Protein AF-A0A7S1FVK8-F1 (afdb_monomer_lite)

Secondary structure (DSSP, 8-state):
-PPPP-PPPPPPPPP-----S----TT-TTSS-S-HHHHHHHHHTSS-SS---TT---PPTT------SPPPPPTT--PPP-------B-HHHHHHS--TTGGG-SSB-----PPPHHHHHHHHHHHHHHHHHHH--

Sequence (137 aa):
RRAPNRPRPPSSAPSSRSSLMHSFASADLRRSAADSATRAAEYDAADTTDVACPDAPLRPKGLRGILAGPIRAPSFVRTTCRFDYQPDICKDYKETGYCGFGDTCIYLHDRSDTASGWQLQREWEERRKKEQRKKER

Structure (mmCIF, N/CA/C/O backbone):
data_AF-A0A7S1FVK8-F1
#
_entry.id   AF-A0A7S1FVK8-F1
#
loop_
_atom_site.group_PDB
_atom_site.id
_atom_site.type_symbol
_atom_site.label_atom_id
_atom_site.label_alt_id
_atom_site.label_comp_id
_atom_site.label_asym_id
_atom_site.label_entity_id
_atom_site.label_seq_id
_atom_site.pdbx_PDB_ins_code
_atom_site.Cartn_x
_atom_site.Cartn_y
_atom_site.Cartn_z
_atom_site.occupancy
_atom_site.B_iso_or_equiv
_atom_site.auth_seq_id
_atom_site.auth_comp_id
_atom_site.auth_asym_id
_atom_site.auth_atom_id
_atom_site.pdbx_PDB_model_num
ATOM 1 N N . ARG A 1 1 ? 84.428 2.819 -26.658 1.00 47.53 1 ARG A N 1
ATOM 2 C CA . ARG A 1 1 ? 84.360 3.282 -25.248 1.00 47.53 1 ARG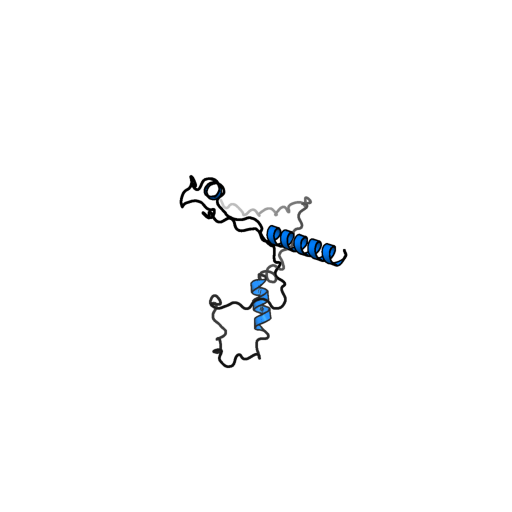 A CA 1
ATOM 3 C C . ARG A 1 1 ? 83.239 2.507 -24.561 1.00 47.53 1 ARG A C 1
ATOM 5 O O . ARG A 1 1 ? 82.084 2.732 -24.885 1.00 47.53 1 ARG A O 1
ATOM 12 N N . ARG A 1 2 ? 83.584 1.518 -23.731 1.00 42.09 2 ARG A N 1
ATOM 13 C CA . ARG A 1 2 ? 82.647 0.643 -23.005 1.00 42.09 2 ARG A CA 1
ATOM 14 C C . ARG A 1 2 ? 82.344 1.320 -21.664 1.00 42.09 2 ARG A C 1
ATOM 16 O O . ARG A 1 2 ? 83.285 1.587 -20.925 1.00 42.09 2 ARG A O 1
ATOM 23 N N . ALA A 1 3 ? 81.089 1.658 -21.383 1.00 53.16 3 ALA A N 1
ATOM 24 C CA . ALA A 1 3 ? 80.696 2.187 -20.075 1.00 53.16 3 ALA A CA 1
ATOM 25 C C . ALA A 1 3 ? 80.342 1.020 -19.125 1.00 53.16 3 ALA A C 1
ATOM 27 O O . ALA A 1 3 ? 79.681 0.079 -19.570 1.00 53.16 3 ALA A O 1
ATOM 28 N N . PRO A 1 4 ? 80.789 1.036 -17.854 1.00 53.03 4 PRO A N 1
ATOM 29 C CA . PRO A 1 4 ? 80.514 -0.028 -16.890 1.00 53.03 4 PRO A CA 1
ATOM 30 C C . PRO A 1 4 ? 79.160 0.133 -16.175 1.00 53.03 4 PRO A C 1
ATOM 32 O O . PRO A 1 4 ? 78.723 1.243 -15.873 1.00 53.03 4 PRO A O 1
ATOM 35 N N . ASN A 1 5 ? 78.542 -1.014 -15.872 1.00 54.62 5 ASN A N 1
ATOM 36 C CA . ASN A 1 5 ? 77.350 -1.186 -15.032 1.00 54.62 5 ASN A CA 1
ATOM 37 C C . ASN A 1 5 ? 77.451 -0.416 -13.702 1.00 54.62 5 ASN A C 1
ATOM 39 O O . ASN A 1 5 ? 78.449 -0.544 -12.992 1.00 54.62 5 ASN A O 1
ATOM 43 N N . ARG A 1 6 ? 76.384 0.301 -13.321 1.00 51.50 6 ARG A N 1
ATOM 44 C CA . ARG A 1 6 ? 76.179 0.811 -11.954 1.00 51.50 6 ARG A CA 1
ATOM 45 C C . ARG A 1 6 ? 74.943 0.160 -11.311 1.00 51.50 6 ARG A C 1
ATOM 47 O O . ARG A 1 6 ? 73.927 0.022 -11.990 1.00 51.50 6 ARG A O 1
ATOM 54 N N . PRO A 1 7 ? 75.020 -0.240 -10.028 1.00 51.09 7 PRO A N 1
ATOM 55 C CA . PRO A 1 7 ? 73.948 -0.945 -9.327 1.00 51.09 7 PRO A CA 1
ATOM 56 C C . PRO A 1 7 ? 72.799 -0.016 -8.894 1.00 51.09 7 PRO A C 1
ATOM 58 O O . PRO A 1 7 ? 72.998 1.173 -8.646 1.00 51.09 7 PRO A O 1
ATOM 61 N N . ARG A 1 8 ? 71.591 -0.591 -8.794 1.00 52.16 8 ARG A N 1
ATOM 62 C CA . ARG A 1 8 ? 70.354 0.057 -8.313 1.00 52.16 8 ARG A CA 1
ATOM 63 C C . ARG A 1 8 ? 70.424 0.378 -6.805 1.00 52.16 8 ARG A C 1
ATOM 65 O O . ARG A 1 8 ? 70.906 -0.468 -6.054 1.00 52.16 8 ARG A O 1
ATOM 72 N N . PRO A 1 9 ? 69.897 1.530 -6.343 1.00 50.53 9 PRO A N 1
ATOM 73 C CA . PRO A 1 9 ? 69.781 1.844 -4.916 1.00 50.53 9 PRO A CA 1
ATOM 74 C C . PRO A 1 9 ? 68.585 1.134 -4.236 1.00 50.53 9 PRO A C 1
ATOM 76 O O . PRO A 1 9 ? 67.631 0.756 -4.925 1.00 50.53 9 PRO A O 1
ATOM 79 N N . PRO A 1 10 ? 68.626 0.949 -2.898 1.00 46.66 10 PRO A N 1
ATOM 80 C CA . PRO A 1 10 ? 67.651 0.163 -2.140 1.00 46.66 10 PRO A CA 1
ATOM 81 C C . PRO A 1 10 ? 66.309 0.880 -1.920 1.00 46.66 10 PRO A C 1
ATOM 83 O O . PRO A 1 10 ? 66.239 2.099 -1.783 1.00 46.66 10 PRO A O 1
ATOM 86 N N . SER A 1 11 ? 65.243 0.078 -1.858 1.00 45.44 11 SER A N 1
ATOM 87 C CA . SER A 1 11 ? 63.858 0.476 -1.600 1.00 45.44 11 SER A CA 1
ATOM 88 C C . SER A 1 11 ? 63.676 1.079 -0.204 1.00 45.44 11 SER A C 1
ATOM 90 O O . SER A 1 11 ? 63.918 0.412 0.802 1.00 45.44 11 SER A O 1
ATOM 92 N N . SER A 1 12 ? 63.190 2.314 -0.142 1.00 48.84 12 SER A N 1
ATOM 93 C CA . SER A 1 12 ? 62.690 2.953 1.073 1.00 48.84 12 SER A CA 1
ATOM 94 C C . SER A 1 12 ? 61.373 2.305 1.525 1.00 48.84 12 SER A C 1
ATOM 96 O O . SER A 1 12 ? 60.400 2.253 0.775 1.00 48.84 12 SER A O 1
ATOM 98 N N . ALA A 1 13 ? 61.335 1.812 2.765 1.00 54.50 13 ALA A N 1
ATOM 99 C CA . ALA A 1 13 ? 60.103 1.405 3.438 1.00 54.50 13 ALA A CA 1
ATOM 100 C C . ALA A 1 13 ? 59.284 2.650 3.842 1.00 54.50 13 ALA A C 1
ATOM 102 O O . ALA A 1 13 ? 59.877 3.603 4.358 1.00 54.50 13 ALA A O 1
ATOM 103 N N . PRO A 1 14 ? 57.952 2.688 3.650 1.00 50.31 14 PRO A N 1
ATOM 104 C CA . PRO A 1 14 ? 57.144 3.791 4.152 1.00 50.31 14 PRO A CA 1
ATOM 105 C C . PRO A 1 14 ? 56.855 3.649 5.655 1.00 50.31 14 PRO A C 1
ATOM 107 O O . PRO A 1 14 ? 56.550 2.571 6.164 1.00 50.31 14 PRO A O 1
ATOM 110 N N . SER A 1 15 ? 56.959 4.786 6.343 1.00 45.72 15 SER A N 1
ATOM 111 C CA . SER A 1 15 ? 56.761 4.984 7.776 1.00 45.72 15 SER A CA 1
ATOM 112 C C . SER A 1 15 ? 55.314 4.752 8.223 1.00 45.72 15 SER A C 1
ATOM 114 O O . SER A 1 15 ? 54.358 5.125 7.541 1.00 45.72 15 SER A O 1
ATOM 116 N N . SER A 1 16 ? 55.141 4.166 9.413 1.00 54.69 16 SER A N 1
ATOM 117 C CA . SER A 1 16 ? 53.830 4.002 10.039 1.00 54.69 16 SER A CA 1
ATOM 118 C C . SER A 1 16 ? 53.268 5.359 10.470 1.00 54.69 16 SER A C 1
ATOM 120 O O . SER A 1 16 ? 53.735 5.958 11.441 1.00 54.69 16 SER A O 1
ATOM 122 N N . ARG A 1 17 ? 52.225 5.829 9.785 1.00 52.62 17 ARG A N 1
ATOM 123 C CA . ARG A 1 17 ? 51.271 6.791 10.348 1.00 52.62 17 ARG A CA 1
ATOM 124 C C . ARG A 1 17 ? 49.997 6.032 10.682 1.00 52.62 17 ARG A C 1
ATOM 126 O O . ARG A 1 17 ? 49.379 5.441 9.802 1.00 52.62 17 ARG A O 1
ATOM 133 N N . SER A 1 18 ? 49.651 6.041 11.964 1.00 57.97 18 SER A N 1
ATOM 134 C CA . SER A 1 18 ? 48.423 5.493 12.527 1.00 57.97 18 SER A CA 1
ATOM 135 C C . SER A 1 18 ? 47.212 5.943 11.713 1.00 57.97 18 SER A C 1
ATOM 137 O O . SER A 1 18 ? 46.867 7.123 11.700 1.00 57.97 18 SER A O 1
ATOM 139 N N . SER A 1 19 ? 46.582 4.996 11.024 1.00 49.06 19 SER A N 1
ATOM 140 C CA . SER A 1 19 ? 45.297 5.186 10.369 1.00 49.06 19 SER A CA 1
ATOM 141 C C . SER A 1 19 ? 44.275 4.377 11.155 1.00 49.06 19 SER A C 1
ATOM 143 O O . SER A 1 19 ? 44.398 3.158 11.256 1.00 49.06 19 SER A O 1
ATOM 145 N N . LEU A 1 20 ? 43.318 5.069 11.775 1.00 61.28 20 LEU A N 1
ATOM 146 C CA . LEU A 1 20 ? 42.148 4.494 12.438 1.00 61.28 20 LEU A CA 1
ATOM 147 C C . LEU A 1 20 ? 41.248 3.823 11.385 1.00 61.28 20 LEU A C 1
ATOM 149 O O . LEU A 1 20 ? 40.226 4.356 10.970 1.00 61.28 20 LEU A O 1
ATOM 153 N N . MET A 1 21 ? 41.662 2.650 10.926 1.00 55.25 21 MET A N 1
ATOM 154 C CA . MET A 1 21 ? 40.881 1.744 10.096 1.00 55.25 21 MET A CA 1
ATOM 155 C C . MET A 1 21 ? 41.262 0.347 10.580 1.00 55.25 21 MET A C 1
ATOM 157 O O . MET A 1 21 ? 42.443 0.004 10.566 1.00 55.25 21 MET A O 1
ATOM 161 N N . HIS A 1 22 ? 40.300 -0.459 11.027 1.00 44.62 22 HIS A N 1
ATOM 162 C CA . HIS A 1 22 ? 40.556 -1.878 11.258 1.00 44.62 22 HIS A CA 1
ATOM 163 C C . HIS A 1 22 ? 40.891 -2.512 9.904 1.00 44.62 22 HIS A C 1
ATOM 165 O O . HIS A 1 22 ? 40.002 -2.823 9.112 1.00 44.62 22 HIS A O 1
ATOM 171 N N . SER A 1 23 ? 42.179 -2.668 9.613 1.00 46.78 23 SER A N 1
ATOM 172 C CA . SER A 1 23 ? 42.666 -3.476 8.506 1.00 46.78 23 SER A CA 1
ATOM 173 C C . SER A 1 23 ? 42.367 -4.933 8.837 1.00 46.78 23 SER A C 1
ATOM 175 O O . SER A 1 23 ? 43.170 -5.635 9.449 1.00 46.78 23 SER A O 1
ATOM 177 N N . PHE A 1 24 ? 41.173 -5.389 8.460 1.00 43.12 24 PHE A N 1
ATOM 178 C CA . PHE A 1 24 ? 40.871 -6.809 8.462 1.00 43.12 24 PHE A CA 1
ATOM 179 C C . PHE A 1 24 ? 41.838 -7.473 7.471 1.00 43.12 24 PHE A C 1
ATOM 181 O O . PHE A 1 24 ? 41.793 -7.258 6.258 1.00 43.12 24 PHE A O 1
ATOM 188 N N . ALA A 1 25 ? 42.800 -8.222 8.001 1.00 45.94 25 ALA A N 1
ATOM 189 C CA . ALA A 1 25 ? 43.6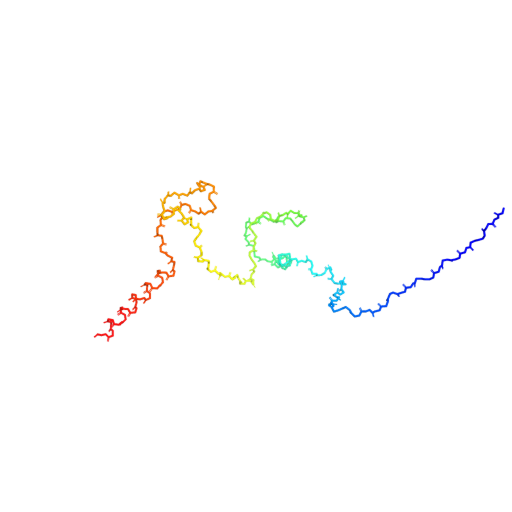79 -9.040 7.191 1.00 45.94 25 ALA A CA 1
ATOM 190 C C . ALA A 1 25 ? 42.805 -10.076 6.472 1.00 45.94 25 ALA A C 1
ATOM 192 O O . ALA A 1 25 ? 42.265 -10.993 7.085 1.00 45.94 25 ALA A O 1
ATOM 193 N N . SER A 1 26 ? 42.631 -9.904 5.162 1.00 51.78 26 SER A N 1
ATOM 194 C CA . SER A 1 26 ? 41.900 -10.828 4.291 1.00 51.78 26 SER A CA 1
ATOM 195 C C . SER A 1 26 ? 42.725 -12.095 4.032 1.00 51.78 26 SER A C 1
ATOM 197 O O . SER A 1 26 ? 43.059 -12.400 2.892 1.00 51.78 26 SER A O 1
ATOM 199 N N . ALA A 1 27 ? 43.097 -12.823 5.084 1.00 47.38 27 ALA A N 1
ATOM 200 C CA . ALA A 1 27 ? 43.697 -14.152 4.958 1.00 47.38 27 ALA A CA 1
ATOM 201 C C . ALA A 1 27 ? 42.633 -15.271 4.934 1.00 47.38 27 ALA A C 1
ATOM 203 O O . ALA A 1 27 ? 42.927 -16.380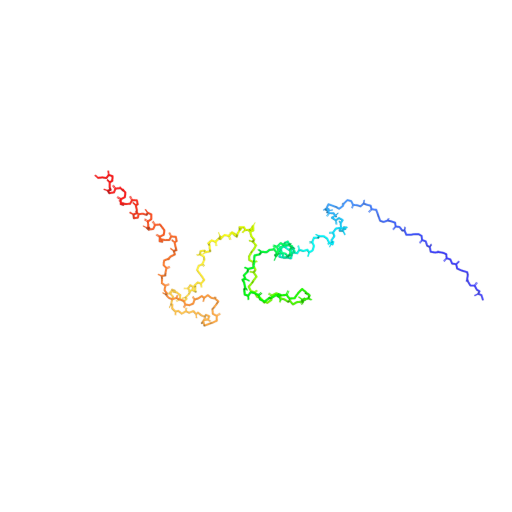 4.502 1.00 47.38 27 ALA A O 1
ATOM 204 N N . ASP A 1 28 ? 41.377 -14.963 5.287 1.00 49.12 28 ASP A N 1
ATOM 205 C CA . ASP A 1 28 ? 40.268 -15.930 5.376 1.00 49.12 28 ASP A CA 1
ATOM 206 C C . ASP A 1 28 ? 39.148 -15.711 4.336 1.00 49.12 28 ASP A C 1
ATOM 208 O O . ASP A 1 28 ? 38.009 -16.150 4.506 1.00 49.12 28 ASP A O 1
ATOM 212 N N . LEU A 1 29 ? 39.447 -15.080 3.195 1.00 49.88 29 LEU A N 1
ATOM 213 C CA . LEU A 1 29 ? 38.436 -14.797 2.161 1.00 49.88 29 LEU A CA 1
ATOM 214 C C . LEU A 1 29 ? 38.029 -16.015 1.302 1.00 49.88 29 LEU A C 1
ATOM 216 O O . LEU A 1 29 ? 37.287 -15.868 0.336 1.00 49.88 29 LEU A O 1
ATOM 220 N N . ARG A 1 30 ? 38.478 -17.232 1.646 1.00 50.72 30 ARG A N 1
ATOM 221 C CA . ARG A 1 30 ? 38.001 -18.484 1.022 1.00 50.72 30 ARG A CA 1
ATOM 222 C C . ARG A 1 30 ? 36.964 -19.247 1.849 1.00 50.72 30 ARG A C 1
ATOM 224 O O . ARG A 1 30 ? 36.426 -20.224 1.345 1.00 50.72 30 ARG A O 1
ATOM 231 N N . ARG A 1 31 ? 36.653 -18.817 3.079 1.00 50.50 31 ARG A N 1
ATOM 232 C CA . ARG A 1 31 ? 35.709 -19.537 3.963 1.00 50.50 31 ARG A CA 1
ATOM 233 C C . ARG A 1 31 ? 34.411 -18.784 4.271 1.00 50.50 31 ARG A C 1
ATOM 235 O O . ARG A 1 31 ? 33.542 -19.337 4.933 1.00 50.50 31 ARG A O 1
ATOM 242 N N . SER A 1 32 ? 34.256 -17.560 3.759 1.00 52.06 32 SER A N 1
ATOM 243 C CA . SER A 1 32 ? 33.088 -16.698 4.012 1.00 52.06 32 SER A CA 1
ATOM 244 C C . SER A 1 32 ? 32.389 -16.193 2.738 1.00 52.06 32 SER A C 1
ATOM 246 O O . SER A 1 32 ? 31.670 -15.202 2.794 1.00 52.06 32 SER A O 1
ATOM 248 N N . ALA A 1 33 ? 32.602 -16.848 1.591 1.00 51.16 33 ALA A N 1
ATOM 249 C CA . ALA A 1 33 ? 31.962 -16.498 0.315 1.00 51.16 33 ALA A CA 1
ATOM 250 C C . ALA A 1 33 ? 30.717 -17.348 -0.007 1.00 51.16 33 ALA A C 1
ATOM 252 O O . ALA A 1 33 ? 30.170 -17.252 -1.101 1.00 51.16 33 ALA A O 1
ATOM 253 N N . ALA A 1 34 ? 30.276 -18.204 0.916 1.00 53.38 34 ALA A N 1
ATOM 254 C CA . ALA A 1 34 ? 28.959 -18.805 0.806 1.00 53.38 34 ALA A CA 1
ATOM 255 C C . ALA A 1 34 ? 27.949 -17.795 1.360 1.00 53.38 34 ALA A C 1
ATOM 257 O O . ALA A 1 34 ? 27.874 -17.605 2.578 1.00 53.38 34 ALA A O 1
ATOM 258 N N . ASP A 1 35 ? 27.193 -17.142 0.473 1.00 60.03 35 ASP A N 1
ATOM 259 C CA . ASP A 1 35 ? 25.976 -16.424 0.852 1.00 60.03 35 ASP A CA 1
ATOM 260 C C . ASP A 1 35 ? 25.110 -17.324 1.745 1.00 60.03 35 ASP A C 1
ATOM 262 O O . ASP A 1 35 ? 25.168 -18.554 1.654 1.00 60.03 35 ASP A O 1
ATOM 266 N N . SER A 1 36 ? 24.279 -16.739 2.609 1.00 61.34 36 SER A N 1
ATOM 267 C CA . SER A 1 36 ? 23.400 -17.497 3.517 1.00 61.34 36 SER A CA 1
ATOM 268 C C . SER A 1 36 ? 22.595 -18.577 2.777 1.00 61.34 36 SER A C 1
ATOM 270 O O . SER A 1 36 ? 22.382 -19.666 3.306 1.00 61.34 36 SER A O 1
ATOM 272 N N . ALA A 1 37 ? 22.218 -18.288 1.527 1.00 56.78 37 ALA A N 1
ATOM 273 C CA . ALA A 1 37 ? 21.549 -19.208 0.615 1.00 56.78 37 ALA A CA 1
ATOM 274 C C . ALA A 1 37 ? 22.428 -20.405 0.202 1.00 56.78 37 ALA A C 1
ATOM 276 O O . ALA A 1 37 ? 21.960 -21.541 0.190 1.00 56.78 37 ALA A O 1
ATOM 277 N N . THR A 1 38 ? 23.709 -20.176 -0.086 1.00 62.47 38 THR A N 1
ATOM 278 C CA . THR A 1 38 ? 24.671 -21.217 -0.478 1.00 62.47 38 THR A CA 1
ATOM 279 C C . THR A 1 38 ? 25.046 -22.096 0.711 1.00 62.47 38 THR A C 1
ATOM 281 O O . THR A 1 38 ? 25.117 -23.314 0.586 1.00 62.47 38 THR A O 1
ATOM 284 N N . ARG A 1 39 ? 25.199 -21.499 1.898 1.00 64.75 39 ARG A N 1
ATOM 285 C CA . ARG A 1 39 ? 25.494 -22.237 3.133 1.00 64.75 39 ARG A CA 1
ATOM 286 C C . ARG A 1 39 ? 24.314 -23.098 3.600 1.00 64.75 39 ARG A C 1
ATOM 288 O O . ARG A 1 39 ? 24.534 -24.183 4.130 1.00 64.75 39 ARG A O 1
ATOM 295 N N . ALA A 1 40 ? 23.076 -22.645 3.376 1.00 60.12 40 ALA A N 1
ATOM 296 C CA . ALA A 1 40 ? 21.883 -23.469 3.577 1.00 60.12 40 ALA A CA 1
ATOM 297 C C . ALA A 1 40 ? 21.862 -24.660 2.602 1.00 60.12 40 ALA A C 1
ATOM 299 O O . ALA A 1 40 ? 21.704 -25.799 3.032 1.00 60.12 40 ALA A O 1
ATOM 300 N N . ALA A 1 41 ? 22.146 -24.420 1.316 1.00 60.81 41 ALA A N 1
ATOM 301 C CA . ALA A 1 41 ? 22.207 -25.478 0.306 1.00 60.81 41 ALA A CA 1
ATOM 302 C C . ALA A 1 41 ? 23.293 -26.537 0.588 1.00 60.81 41 ALA A C 1
ATOM 304 O O . ALA A 1 41 ? 23.091 -27.714 0.294 1.00 60.81 41 ALA A O 1
ATOM 305 N N . GLU A 1 42 ? 24.432 -26.142 1.165 1.00 59.56 42 GLU A N 1
ATOM 306 C CA . GLU A 1 42 ? 25.500 -27.069 1.562 1.00 59.56 42 GLU A CA 1
ATOM 307 C C . GLU A 1 42 ? 25.111 -27.946 2.764 1.00 59.56 42 GLU A C 1
ATOM 309 O O . GLU A 1 42 ? 25.445 -29.130 2.774 1.00 59.56 42 GLU A O 1
ATOM 314 N N . TYR A 1 43 ? 24.388 -27.405 3.754 1.00 55.75 43 TYR A N 1
ATOM 315 C CA . TYR A 1 43 ? 23.952 -28.178 4.927 1.00 55.75 43 TYR A CA 1
ATOM 316 C C . TYR A 1 43 ? 22.813 -29.153 4.585 1.00 55.75 43 TYR A C 1
ATOM 318 O O . TYR A 1 43 ? 22.832 -30.297 5.031 1.00 55.75 43 TYR A O 1
ATOM 326 N N . ASP A 1 44 ? 21.877 -28.751 3.718 1.00 53.22 44 ASP A N 1
ATOM 327 C CA . ASP A 1 44 ? 20.774 -29.611 3.263 1.00 53.22 44 ASP A CA 1
ATOM 328 C C . ASP A 1 44 ? 21.227 -30.726 2.294 1.00 53.22 44 ASP A C 1
ATOM 330 O O . ASP A 1 44 ? 20.509 -31.703 2.092 1.00 53.22 44 ASP A O 1
ATOM 334 N N . ALA A 1 45 ? 22.419 -30.635 1.691 1.00 54.03 45 ALA A N 1
ATOM 335 C CA . ALA A 1 45 ? 22.931 -31.673 0.790 1.00 54.03 45 ALA A CA 1
ATOM 336 C C . ALA A 1 45 ? 23.450 -32.930 1.519 1.00 54.03 45 ALA A C 1
ATOM 338 O O . ALA A 1 45 ? 23.573 -33.984 0.889 1.00 54.03 45 ALA A O 1
ATOM 339 N N . ALA A 1 46 ? 23.764 -32.833 2.816 1.00 50.75 46 ALA A N 1
ATOM 340 C CA . ALA A 1 46 ? 24.407 -33.907 3.574 1.00 50.75 46 ALA A CA 1
ATOM 341 C C . ALA A 1 46 ? 23.430 -34.892 4.251 1.00 50.75 46 ALA A C 1
ATOM 343 O O . ALA A 1 46 ? 23.865 -35.983 4.601 1.00 50.75 46 ALA A O 1
ATOM 344 N N . ASP A 1 47 ? 22.139 -34.555 4.389 1.00 46.62 47 ASP A N 1
ATOM 345 C CA . ASP A 1 47 ? 21.162 -35.328 5.192 1.00 46.62 47 ASP A CA 1
ATOM 346 C C . ASP A 1 47 ? 19.908 -35.781 4.402 1.00 46.62 47 ASP A C 1
ATOM 348 O O . ASP A 1 47 ? 18.826 -35.962 4.950 1.00 46.62 47 ASP A O 1
ATOM 352 N N . THR A 1 48 ? 20.008 -35.938 3.072 1.00 53.81 48 THR A N 1
ATOM 353 C CA . THR A 1 48 ? 18.864 -36.364 2.218 1.00 53.81 48 THR A CA 1
ATOM 354 C C . THR A 1 48 ? 18.861 -37.848 1.841 1.00 53.81 48 THR A C 1
ATOM 356 O O . THR A 1 48 ? 18.170 -38.258 0.910 1.00 53.81 48 THR A O 1
ATOM 359 N N . THR A 1 49 ? 19.583 -38.671 2.591 1.00 52.38 49 THR A N 1
ATOM 360 C CA . THR A 1 49 ? 19.274 -40.099 2.754 1.00 52.38 49 THR A CA 1
ATOM 361 C C . THR A 1 49 ? 18.483 -40.167 4.066 1.00 52.38 49 THR A C 1
ATOM 363 O O . THR A 1 49 ? 19.069 -40.028 5.124 1.00 52.38 49 THR A O 1
ATOM 366 N N . ASP A 1 50 ? 17.154 -40.126 4.148 1.00 43.34 50 ASP A N 1
ATOM 367 C CA . ASP A 1 50 ? 16.237 -41.194 3.751 1.00 43.34 50 ASP A CA 1
ATOM 368 C C . ASP A 1 50 ? 14.783 -40.772 4.081 1.00 43.34 50 ASP A C 1
ATOM 370 O O . ASP A 1 50 ? 14.103 -41.378 4.906 1.00 43.34 50 ASP A O 1
ATOM 374 N N . VAL A 1 51 ? 14.268 -39.708 3.455 1.00 43.12 51 VAL A N 1
ATOM 375 C CA . VAL A 1 51 ? 12.812 -39.454 3.423 1.00 43.12 51 VAL A CA 1
ATOM 376 C C . VAL A 1 51 ? 12.369 -39.485 1.972 1.00 43.12 51 VAL A C 1
ATOM 378 O O . VAL A 1 51 ? 12.248 -38.466 1.293 1.00 43.12 51 VAL A O 1
ATOM 381 N N . ALA A 1 52 ? 12.201 -40.709 1.482 1.00 41.50 52 ALA A N 1
ATOM 382 C CA . ALA A 1 52 ? 11.656 -40.981 0.170 1.00 41.50 52 ALA A CA 1
ATOM 383 C C . ALA A 1 52 ? 10.209 -40.465 0.095 1.00 41.50 52 ALA A C 1
ATOM 385 O O . ALA A 1 52 ? 9.303 -41.018 0.715 1.00 41.50 52 ALA A O 1
ATOM 386 N N . CYS A 1 53 ? 9.982 -39.428 -0.712 1.00 45.66 53 CYS A N 1
ATOM 387 C CA . CYS A 1 53 ? 8.757 -39.393 -1.500 1.00 45.66 53 CYS A CA 1
ATOM 388 C C . CYS A 1 53 ? 8.885 -40.550 -2.508 1.00 45.66 53 CYS A C 1
ATOM 390 O O . CYS A 1 53 ? 9.862 -40.542 -3.265 1.00 45.66 53 CYS A O 1
ATOM 392 N N . PRO A 1 54 ? 7.993 -41.556 -2.496 1.00 49.38 54 PRO A N 1
ATOM 393 C CA . PRO A 1 54 ? 8.190 -42.801 -3.243 1.00 49.38 54 PRO A CA 1
ATOM 394 C C . PRO A 1 54 ? 8.222 -42.641 -4.775 1.00 49.38 54 PRO A C 1
ATOM 396 O O . PRO A 1 54 ? 8.593 -43.591 -5.459 1.00 49.38 54 PRO A O 1
ATOM 399 N N . ASP A 1 55 ? 7.945 -41.445 -5.312 1.00 45.94 55 ASP A N 1
ATOM 400 C CA . ASP A 1 55 ? 7.800 -41.226 -6.758 1.00 45.94 55 ASP A CA 1
ATOM 401 C C . ASP A 1 55 ? 8.769 -40.170 -7.333 1.00 45.94 55 ASP A C 1
ATOM 403 O O . ASP A 1 55 ? 8.650 -39.768 -8.492 1.00 45.94 55 ASP A O 1
ATOM 407 N N . ALA A 1 56 ? 9.730 -39.670 -6.547 1.00 47.91 56 ALA A N 1
ATOM 408 C CA . ALA A 1 56 ? 10.646 -38.629 -7.019 1.00 47.91 56 ALA A CA 1
ATOM 409 C C . ALA A 1 56 ? 11.798 -39.235 -7.855 1.00 47.91 56 ALA A C 1
ATOM 411 O O . ALA A 1 56 ? 12.586 -40.019 -7.318 1.00 47.91 56 ALA A O 1
ATOM 412 N N . PRO A 1 57 ? 11.962 -38.875 -9.148 1.00 53.69 57 PRO A N 1
ATOM 413 C CA . PRO A 1 57 ? 13.051 -39.406 -9.955 1.00 53.69 57 PRO A CA 1
ATOM 414 C C . PRO A 1 57 ? 14.402 -38.956 -9.392 1.00 53.69 57 PRO A C 1
ATOM 416 O O . PRO A 1 57 ? 14.635 -37.772 -9.129 1.00 53.69 57 PRO A O 1
ATOM 419 N N . LEU A 1 58 ? 15.292 -39.936 -9.231 1.00 54.25 58 LEU A N 1
ATOM 420 C CA . LEU A 1 58 ? 16.675 -39.803 -8.785 1.00 54.25 58 LEU A CA 1
ATOM 421 C C . LEU A 1 58 ? 17.373 -38.655 -9.533 1.00 54.25 58 LEU A C 1
ATOM 423 O O . LEU A 1 58 ? 17.696 -38.766 -10.716 1.00 54.25 58 LEU A O 1
ATOM 427 N N . ARG A 1 59 ? 17.608 -37.531 -8.849 1.00 56.06 59 ARG A N 1
ATOM 428 C CA . ARG A 1 59 ? 18.353 -36.398 -9.415 1.00 56.06 59 ARG A CA 1
ATOM 429 C C . ARG A 1 59 ? 19.835 -36.776 -9.567 1.00 56.06 59 ARG A C 1
ATOM 431 O O . ARG A 1 59 ? 20.474 -37.088 -8.561 1.00 56.06 59 ARG A O 1
ATOM 438 N N . PRO A 1 60 ? 20.428 -36.704 -10.774 1.00 52.66 60 PRO A N 1
ATOM 439 C CA . PRO A 1 60 ? 21.853 -36.954 -10.945 1.00 52.66 60 PRO A CA 1
ATOM 440 C C . PRO A 1 60 ? 22.684 -35.807 -10.349 1.00 52.66 60 PRO A C 1
ATOM 442 O O . PRO A 1 60 ? 22.506 -34.632 -10.682 1.00 52.66 60 PRO A O 1
ATOM 445 N N . LYS A 1 61 ? 23.621 -36.162 -9.461 1.00 49.09 61 LYS A N 1
ATOM 446 C CA . LYS A 1 61 ? 24.659 -35.272 -8.922 1.00 49.09 61 LYS A CA 1
ATOM 447 C C . LYS A 1 61 ? 25.597 -34.860 -10.063 1.00 49.09 61 LYS A C 1
ATOM 449 O O . LYS A 1 61 ? 26.276 -35.713 -10.622 1.00 49.09 61 LYS A O 1
ATOM 454 N N . GLY A 1 62 ? 25.651 -33.569 -10.403 1.00 52.56 62 GLY A N 1
ATOM 455 C CA . GLY A 1 62 ? 26.671 -33.048 -11.328 1.00 52.56 62 GLY A CA 1
ATOM 456 C C . GLY A 1 62 ? 26.271 -31.886 -12.236 1.00 52.56 62 GLY A C 1
ATOM 457 O O . GLY A 1 62 ? 27.147 -31.301 -12.868 1.00 52.56 62 GLY A O 1
ATOM 458 N N . LEU A 1 63 ? 24.996 -31.495 -12.302 1.00 52.16 63 LEU A N 1
ATOM 459 C CA . LEU A 1 63 ? 24.596 -30.376 -13.156 1.00 52.16 63 LEU A CA 1
ATOM 460 C C . LEU A 1 63 ? 24.716 -29.046 -12.397 1.00 52.16 63 LEU A C 1
ATOM 462 O O . LEU A 1 63 ? 23.922 -28.762 -11.502 1.00 52.16 63 LEU A O 1
ATOM 466 N N . ARG A 1 64 ? 25.684 -28.204 -12.790 1.00 55.72 64 ARG A N 1
ATOM 467 C CA . ARG A 1 64 ? 25.706 -26.758 -12.486 1.00 55.72 64 ARG A CA 1
ATOM 468 C C . ARG A 1 64 ? 24.599 -26.057 -13.288 1.00 55.72 64 ARG A C 1
ATOM 470 O O . ARG A 1 64 ? 24.865 -25.219 -14.138 1.00 55.72 64 ARG A O 1
ATOM 477 N N . GLY A 1 65 ? 23.362 -26.487 -13.084 1.00 60.56 65 GLY A N 1
ATOM 478 C CA . GLY A 1 65 ? 22.161 -25.832 -13.573 1.00 60.56 65 GLY A CA 1
ATOM 479 C C . GLY A 1 65 ? 21.540 -25.079 -12.411 1.00 60.56 65 GLY A C 1
ATOM 480 O O . GLY A 1 65 ? 21.517 -25.590 -11.290 1.00 60.56 65 GLY A O 1
ATOM 481 N N . ILE A 1 66 ? 21.046 -23.871 -12.678 1.00 66.62 66 ILE A N 1
ATOM 482 C CA . ILE A 1 66 ? 20.130 -23.163 -11.779 1.00 66.62 66 ILE A CA 1
ATOM 483 C C . ILE A 1 66 ? 19.099 -24.200 -11.323 1.00 66.62 66 ILE A C 1
ATOM 485 O O . ILE A 1 66 ? 18.540 -24.898 -12.172 1.00 66.62 66 ILE A O 1
ATOM 489 N N . LEU A 1 67 ? 18.934 -24.377 -10.009 1.00 68.62 67 LEU A N 1
ATOM 490 C CA . LEU A 1 67 ? 18.012 -25.349 -9.427 1.00 68.62 67 LEU A CA 1
ATOM 491 C C . LEU A 1 67 ? 16.585 -24.966 -9.844 1.00 68.62 67 LEU A C 1
ATOM 493 O O . LEU A 1 67 ? 15.891 -24.237 -9.149 1.00 68.62 67 LEU A O 1
ATOM 497 N N . ALA A 1 68 ? 16.192 -25.398 -11.039 1.00 71.69 68 ALA A N 1
ATOM 498 C CA . ALA A 1 68 ? 14.917 -25.087 -11.651 1.00 71.69 68 ALA A CA 1
ATOM 499 C C . ALA A 1 68 ? 13.866 -25.987 -11.002 1.00 71.69 68 ALA A C 1
ATOM 501 O O . ALA A 1 68 ? 13.703 -27.153 -11.363 1.00 71.69 68 ALA A O 1
ATOM 502 N N . GLY A 1 69 ? 13.239 -25.459 -9.958 1.00 83.19 69 GLY A N 1
ATOM 503 C CA . GLY A 1 69 ? 12.184 -26.100 -9.190 1.00 83.19 69 GLY A CA 1
ATOM 504 C C . GLY A 1 69 ? 11.878 -25.298 -7.923 1.00 83.19 69 GLY A C 1
ATOM 505 O O . GLY A 1 69 ? 12.652 -24.407 -7.568 1.00 83.19 69 GLY A O 1
ATOM 506 N N . PRO A 1 70 ? 10.762 -25.587 -7.235 1.00 86.62 70 PRO A N 1
ATOM 507 C CA . PRO A 1 70 ? 10.471 -24.999 -5.934 1.00 86.62 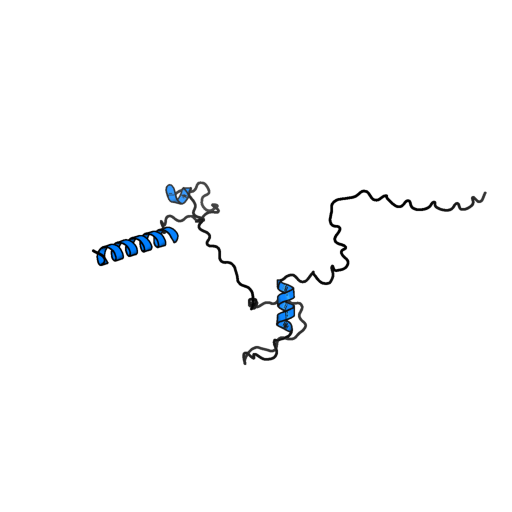70 PRO A CA 1
ATOM 508 C C . PRO A 1 70 ? 11.647 -25.218 -4.976 1.00 86.62 70 PRO A C 1
ATOM 510 O O . PRO A 1 70 ? 12.038 -26.354 -4.702 1.00 86.62 70 PRO A O 1
ATOM 513 N N . ILE A 1 71 ? 12.238 -24.125 -4.499 1.00 85.19 71 ILE A N 1
ATOM 514 C CA . ILE A 1 71 ? 13.337 -24.176 -3.536 1.00 85.19 71 ILE A CA 1
ATOM 515 C C . ILE A 1 71 ? 12.742 -24.481 -2.159 1.00 85.19 71 ILE A C 1
ATOM 517 O O . ILE A 1 71 ? 11.759 -23.862 -1.747 1.00 85.19 71 ILE A O 1
ATOM 521 N N . ARG A 1 72 ? 13.337 -25.441 -1.442 1.00 84.25 72 ARG A N 1
ATOM 522 C CA . ARG A 1 72 ? 12.941 -25.770 -0.069 1.00 84.25 72 ARG A CA 1
ATOM 523 C C . ARG A 1 72 ? 13.226 -24.574 0.847 1.00 84.25 72 ARG A C 1
ATOM 525 O O . ARG A 1 72 ? 14.335 -24.048 0.851 1.00 84.25 72 ARG A O 1
ATOM 532 N N . ALA A 1 73 ? 12.227 -24.153 1.624 1.00 87.94 73 ALA A N 1
ATOM 533 C CA . ALA A 1 73 ? 12.407 -23.115 2.636 1.00 87.94 73 ALA A CA 1
ATOM 534 C C . ALA A 1 73 ? 13.338 -23.606 3.769 1.00 87.94 73 ALA A C 1
ATOM 536 O O . ALA A 1 73 ? 13.294 -24.789 4.118 1.00 87.94 73 ALA A O 1
ATOM 537 N N . PRO A 1 74 ? 14.160 -22.725 4.367 1.00 87.25 74 PRO A N 1
ATOM 538 C CA . PRO A 1 74 ? 15.074 -23.099 5.445 1.00 87.25 74 PRO A CA 1
ATOM 539 C C . PRO A 1 74 ? 14.319 -23.550 6.705 1.00 87.25 74 PRO A C 1
ATOM 541 O O . PRO A 1 74 ? 13.404 -22.872 7.168 1.00 87.25 74 PRO A O 1
ATOM 544 N N . SER A 1 75 ? 14.743 -24.669 7.301 1.00 90.38 75 SER A N 1
ATOM 545 C CA . SER A 1 75 ? 14.040 -25.316 8.426 1.00 90.38 75 SER A CA 1
ATOM 546 C C . SER A 1 75 ? 14.069 -24.518 9.740 1.00 90.38 75 SER A C 1
ATOM 548 O O . SER A 1 75 ? 13.174 -24.662 10.568 1.00 90.38 75 SER A O 1
ATOM 550 N N . PHE A 1 76 ? 15.084 -23.669 9.947 1.00 91.69 76 PHE A N 1
ATOM 551 C CA . PHE A 1 76 ? 15.349 -23.009 11.237 1.00 91.69 76 PHE A CA 1
ATOM 552 C C . PHE A 1 76 ? 15.424 -21.478 11.141 1.00 91.69 76 PHE A C 1
ATOM 554 O O . PHE A 1 76 ? 16.179 -20.840 11.872 1.00 91.69 76 PHE A O 1
ATOM 561 N N . VAL A 1 77 ? 14.650 -20.869 10.238 1.00 91.31 77 VAL A N 1
ATOM 562 C CA . VAL A 1 77 ? 14.571 -19.405 10.099 1.00 91.31 77 VAL A CA 1
ATOM 563 C C . VAL A 1 77 ? 13.148 -18.933 10.369 1.00 91.31 77 VAL A C 1
ATOM 565 O O . VAL A 1 77 ? 12.188 -19.445 9.802 1.00 91.31 77 VAL A O 1
ATOM 568 N N . ARG A 1 78 ? 13.010 -17.922 11.233 1.00 89.44 78 ARG A N 1
ATOM 569 C CA . ARG A 1 78 ? 11.743 -17.218 11.457 1.00 89.44 78 ARG A CA 1
ATOM 570 C C . ARG A 1 78 ? 11.705 -15.978 10.571 1.00 89.44 78 ARG A C 1
ATOM 572 O O . ARG A 1 78 ? 12.463 -15.041 10.807 1.00 89.44 78 ARG A O 1
ATOM 579 N N . THR A 1 79 ? 10.815 -15.955 9.586 1.00 90.31 79 THR A N 1
ATOM 580 C CA . THR A 1 79 ? 10.568 -14.756 8.775 1.00 90.31 79 THR A CA 1
ATOM 581 C C . THR A 1 79 ? 9.843 -13.703 9.609 1.00 90.31 79 THR A C 1
ATOM 583 O O . THR A 1 79 ? 8.858 -14.006 10.285 1.00 90.31 79 THR A O 1
ATOM 586 N N . THR A 1 80 ? 10.325 -12.461 9.583 1.00 93.00 80 THR A N 1
ATOM 587 C CA . THR A 1 80 ? 9.649 -11.335 10.231 1.00 93.00 80 THR A CA 1
ATOM 588 C C . THR A 1 80 ? 8.525 -10.826 9.334 1.00 93.00 80 THR A C 1
ATOM 590 O O . THR A 1 80 ? 8.749 -10.442 8.191 1.00 93.00 80 THR A O 1
ATOM 593 N N . CYS A 1 81 ? 7.298 -10.810 9.854 1.00 90.50 81 CYS A N 1
ATOM 594 C CA . CYS A 1 81 ? 6.166 -10.194 9.167 1.00 90.50 81 CYS A CA 1
ATOM 595 C C . CYS A 1 81 ? 5.990 -8.762 9.678 1.00 90.50 81 CYS A C 1
ATOM 597 O O . CYS A 1 81 ? 5.798 -8.550 10.877 1.00 90.50 81 CYS A O 1
ATOM 599 N N . ARG A 1 82 ? 6.038 -7.783 8.773 1.00 90.31 82 ARG A N 1
ATOM 600 C CA . ARG A 1 82 ? 5.674 -6.390 9.046 1.00 90.31 82 ARG A CA 1
ATOM 601 C C . ARG A 1 82 ? 4.456 -6.042 8.203 1.00 90.31 82 ARG A C 1
ATOM 603 O O . ARG A 1 82 ? 4.482 -6.221 6.993 1.00 90.31 82 ARG A O 1
ATOM 610 N N . PHE A 1 83 ? 3.410 -5.548 8.855 1.00 87.00 83 PHE A N 1
ATOM 611 C CA . PHE A 1 83 ? 2.231 -5.040 8.164 1.00 87.00 83 PHE A CA 1
ATOM 612 C C . PHE A 1 83 ? 2.553 -3.668 7.573 1.00 87.00 83 PHE A C 1
ATOM 614 O O . PHE A 1 83 ? 2.924 -2.753 8.315 1.00 87.00 83 PHE A O 1
ATOM 621 N N . ASP A 1 84 ? 2.447 -3.555 6.251 1.00 86.56 84 ASP A N 1
ATOM 622 C CA . ASP A 1 84 ? 2.475 -2.275 5.558 1.00 86.56 84 ASP A CA 1
ATOM 623 C C . ASP A 1 84 ? 1.057 -1.703 5.520 1.00 86.56 84 ASP A C 1
ATOM 625 O O . ASP A 1 84 ? 0.105 -2.389 5.147 1.00 86.56 84 ASP A O 1
ATOM 629 N N . TYR A 1 85 ? 0.913 -0.470 5.989 1.00 83.56 85 TYR A N 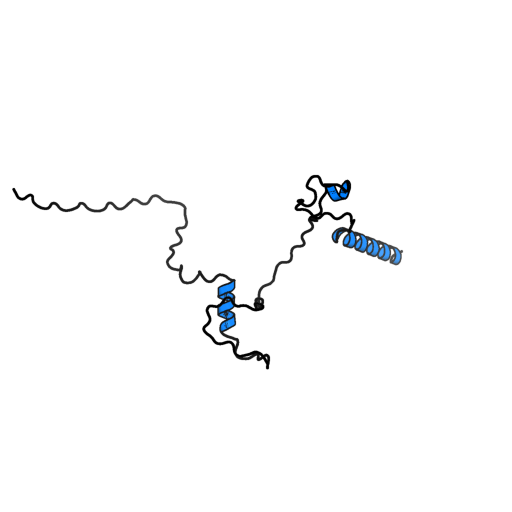1
ATOM 630 C CA . TYR A 1 85 ? -0.373 0.214 6.095 1.00 83.56 85 TYR A CA 1
ATOM 631 C C . TYR A 1 85 ? -0.554 1.278 5.016 1.00 83.56 85 TYR A C 1
ATOM 633 O O . TYR A 1 85 ? -1.578 1.955 5.027 1.00 83.56 85 TYR A O 1
ATOM 641 N N . GLN A 1 86 ? 0.424 1.475 4.131 1.00 84.75 86 GLN A N 1
ATOM 642 C CA . GLN A 1 86 ? 0.337 2.463 3.062 1.00 84.75 86 GLN A CA 1
ATOM 643 C C . GLN A 1 86 ? -0.514 1.896 1.915 1.00 84.75 86 GLN A C 1
ATOM 645 O O . GLN A 1 86 ? -0.128 0.895 1.316 1.00 84.75 86 GLN A O 1
ATOM 650 N N . PRO A 1 87 ? -1.695 2.473 1.615 1.00 86.19 87 PRO A N 1
ATOM 651 C CA . PRO A 1 87 ? -2.453 2.069 0.445 1.00 86.19 87 PRO A CA 1
ATOM 652 C C . PRO A 1 87 ? -1.863 2.762 -0.785 1.00 86.19 87 PRO A C 1
ATOM 654 O O . PRO A 1 87 ? -1.895 3.989 -0.878 1.00 86.19 87 PRO A O 1
ATOM 657 N N . ASP A 1 88 ? -1.382 1.988 -1.753 1.00 86.75 88 ASP A N 1
ATOM 658 C CA . ASP A 1 88 ? -0.888 2.503 -3.037 1.00 86.75 88 ASP A CA 1
ATOM 659 C C . ASP A 1 88 ? -2.046 2.905 -3.969 1.00 86.75 88 ASP A C 1
ATOM 661 O O . ASP A 1 88 ? -2.159 2.439 -5.101 1.00 86.75 88 ASP A O 1
ATOM 665 N N . ILE A 1 89 ? -2.950 3.758 -3.484 1.00 90.19 89 ILE A N 1
ATOM 666 C CA . ILE A 1 89 ? -4.120 4.260 -4.212 1.00 90.19 89 ILE A CA 1
ATOM 667 C C . ILE A 1 89 ? -3.847 5.696 -4.652 1.00 90.19 89 ILE A C 1
ATOM 669 O O . ILE A 1 89 ? -3.396 6.533 -3.868 1.00 90.19 89 ILE A O 1
ATOM 673 N N . CYS A 1 90 ? -4.149 6.000 -5.912 1.00 92.25 90 CYS A N 1
ATOM 674 C CA . CYS A 1 90 ? -4.000 7.341 -6.454 1.00 92.25 90 CYS A CA 1
ATOM 675 C C . CYS A 1 90 ? -4.967 8.296 -5.751 1.00 92.25 90 CYS A C 1
ATOM 677 O O . CYS A 1 90 ? -6.186 8.208 -5.917 1.00 92.25 90 CYS A O 1
ATOM 679 N N . LYS A 1 91 ? -4.409 9.237 -4.989 1.00 88.75 91 LYS A N 1
ATOM 680 C CA . LYS A 1 91 ? -5.182 10.235 -4.248 1.00 88.75 91 LYS A CA 1
ATOM 681 C C . LYS A 1 91 ? -6.093 11.055 -5.167 1.00 88.75 91 LYS A C 1
ATOM 683 O O . LYS A 1 91 ? -7.291 11.148 -4.915 1.00 88.75 91 LYS A O 1
ATOM 688 N N . ASP A 1 92 ? -5.535 11.597 -6.249 1.00 91.38 92 ASP A N 1
ATOM 689 C CA . ASP A 1 92 ? -6.266 12.482 -7.163 1.00 91.38 92 ASP A CA 1
ATOM 690 C C . ASP A 1 92 ? -7.419 11.741 -7.851 1.00 91.38 92 ASP A C 1
ATOM 692 O O . ASP A 1 92 ? -8.535 12.257 -7.939 1.00 91.38 92 ASP A O 1
ATOM 696 N N . TYR A 1 93 ? -7.185 10.489 -8.260 1.00 92.31 93 TYR A N 1
ATOM 697 C CA . TYR A 1 93 ? -8.221 9.648 -8.855 1.00 92.31 93 TYR A CA 1
ATOM 698 C C . TYR A 1 93 ? -9.321 9.279 -7.856 1.00 92.31 93 TYR A C 1
ATOM 700 O O . TYR A 1 93 ? -10.491 9.202 -8.233 1.00 92.31 93 TYR A O 1
ATOM 708 N N . LYS A 1 94 ? -8.967 9.074 -6.584 1.00 89.62 94 LYS A N 1
ATOM 709 C CA . LYS A 1 94 ? -9.917 8.710 -5.534 1.00 89.62 94 LYS A CA 1
ATOM 710 C C . LYS A 1 94 ? -10.852 9.864 -5.172 1.00 89.62 94 LYS A C 1
ATOM 712 O O . LYS A 1 94 ? -12.053 9.652 -5.052 1.00 89.62 94 LYS A O 1
ATOM 717 N N . GLU A 1 95 ? -10.313 11.072 -5.019 1.00 88.44 95 GLU A N 1
ATOM 718 C CA . GLU A 1 95 ? -11.083 12.253 -4.601 1.00 88.44 95 GLU A CA 1
ATOM 719 C C . GLU A 1 95 ? -11.850 12.895 -5.764 1.00 88.44 95 GLU A C 1
ATOM 721 O O . GLU A 1 95 ? -13.001 13.297 -5.603 1.00 88.44 95 GLU A O 1
ATOM 726 N N . THR A 1 96 ? -11.230 12.993 -6.944 1.00 89.62 96 THR A N 1
ATOM 727 C CA . THR A 1 96 ? -11.791 13.753 -8.078 1.00 89.62 96 THR A CA 1
ATOM 728 C C . THR A 1 96 ? -12.308 12.872 -9.211 1.00 89.62 96 THR A C 1
ATOM 730 O O . THR A 1 96 ? -13.040 13.338 -10.082 1.00 89.62 96 THR A O 1
ATOM 733 N N . GLY A 1 97 ? -11.938 11.589 -9.232 1.00 89.56 97 GLY A N 1
ATOM 734 C CA . GLY A 1 97 ? -12.263 10.681 -10.329 1.00 89.56 97 GLY A CA 1
ATOM 735 C C . GLY A 1 97 ? -11.423 10.888 -11.591 1.00 89.56 97 GLY A C 1
ATOM 736 O O . GLY A 1 97 ? -11.642 10.158 -12.562 1.00 89.56 97 GLY A O 1
ATOM 737 N N . TYR A 1 98 ? -10.480 11.834 -11.586 1.00 90.81 98 TYR A N 1
ATOM 738 C CA . TYR A 1 98 ? -9.590 12.145 -12.699 1.00 90.81 98 TYR A CA 1
ATOM 739 C C . TYR A 1 98 ? -8.140 12.229 -12.210 1.00 90.81 98 TYR A C 1
ATOM 741 O O . TYR A 1 98 ? -7.819 12.981 -11.297 1.00 90.81 98 TYR A O 1
ATOM 749 N N . CYS A 1 99 ? -7.248 11.461 -12.834 1.00 93.75 99 CYS A N 1
ATOM 750 C CA . CYS A 1 99 ? -5.815 11.559 -12.582 1.00 93.75 99 CYS A CA 1
ATOM 751 C C . CYS A 1 99 ? -5.152 12.274 -13.759 1.00 93.75 99 CYS A C 1
ATOM 753 O O . CYS A 1 99 ? -5.289 11.830 -14.897 1.00 93.75 99 CYS A O 1
ATOM 755 N N . GLY A 1 100 ? -4.388 13.339 -13.499 1.00 92.38 100 GLY A N 1
ATOM 756 C CA . GLY A 1 100 ? -3.649 14.058 -14.545 1.00 92.38 100 GLY A CA 1
ATOM 757 C C . GLY A 1 100 ? -2.578 13.213 -15.246 1.00 92.38 100 GLY A C 1
ATOM 758 O O . GLY A 1 100 ? -2.214 13.507 -16.379 1.00 92.38 100 GLY A O 1
ATOM 759 N N . PHE A 1 101 ? -2.115 12.139 -14.601 1.00 91.38 101 PHE A N 1
ATOM 760 C CA . PHE A 1 101 ? -1.191 11.165 -15.188 1.00 91.38 101 PHE A CA 1
ATOM 761 C C . PHE A 1 101 ? -1.906 10.094 -16.028 1.00 91.38 101 PHE A C 1
ATOM 763 O O . PHE A 1 101 ? -1.245 9.314 -16.716 1.00 91.38 101 PHE A O 1
ATOM 770 N N . GLY A 1 102 ? -3.243 10.040 -15.989 1.00 89.94 102 GLY A N 1
ATOM 771 C CA . GLY A 1 102 ? -4.026 9.009 -16.667 1.00 89.94 102 GLY A CA 1
ATOM 772 C C . GLY A 1 102 ? -3.502 7.604 -16.355 1.00 89.94 102 GLY A C 1
ATOM 773 O O . GLY A 1 102 ? -3.056 7.329 -15.243 1.00 89.94 102 GLY A O 1
ATOM 774 N N . ASP A 1 103 ? -3.478 6.733 -17.357 1.00 86.56 103 ASP A N 1
ATOM 775 C CA . ASP A 1 103 ? -3.071 5.328 -17.202 1.00 86.56 103 ASP A CA 1
ATOM 776 C C . ASP A 1 103 ? -1.567 5.127 -16.940 1.00 86.56 103 ASP A C 1
ATOM 778 O O . ASP A 1 103 ? -1.119 4.007 -16.712 1.00 86.56 103 ASP A O 1
ATOM 782 N N . THR A 1 104 ? -0.774 6.203 -16.954 1.00 93.88 104 THR A N 1
ATOM 783 C CA . THR A 1 104 ? 0.655 6.154 -16.597 1.00 93.88 104 THR A CA 1
ATOM 784 C C . THR A 1 104 ? 0.914 6.359 -15.103 1.00 93.88 104 THR A C 1
ATOM 786 O O . THR A 1 104 ? 2.069 6.371 -14.675 1.00 93.88 104 THR A O 1
ATOM 789 N N . CYS A 1 105 ? -0.136 6.529 -14.293 1.00 92.19 105 CYS A N 1
ATOM 790 C CA . CYS A 1 105 ? 0.002 6.674 -12.849 1.00 92.19 105 CYS A CA 1
ATOM 791 C C . CYS A 1 105 ? 0.614 5.410 -12.220 1.00 92.19 105 CYS A C 1
ATOM 793 O O . CYS A 1 105 ? 0.165 4.296 -12.475 1.00 92.19 105 CYS A O 1
ATOM 795 N N . ILE A 1 106 ? 1.617 5.587 -11.353 1.00 91.06 106 ILE A N 1
ATOM 796 C CA . ILE A 1 106 ? 2.232 4.481 -10.595 1.00 91.06 106 ILE A CA 1
ATOM 797 C C . ILE A 1 106 ? 1.321 3.944 -9.480 1.00 91.06 106 ILE A C 1
ATOM 799 O O . ILE A 1 106 ? 1.569 2.865 -8.951 1.00 91.06 106 ILE A O 1
ATOM 803 N N . TYR A 1 107 ? 0.296 4.714 -9.109 1.00 92.06 107 TYR A N 1
ATOM 804 C CA . TYR A 1 107 ? -0.633 4.396 -8.033 1.00 92.06 107 TYR A CA 1
ATOM 805 C C . TYR A 1 107 ? -1.942 3.850 -8.598 1.00 92.06 107 TYR A C 1
ATOM 807 O O . TYR A 1 107 ? -2.381 4.236 -9.683 1.00 92.06 107 TYR A O 1
ATOM 815 N N . LEU A 1 108 ? -2.604 2.983 -7.837 1.00 89.81 108 LEU A N 1
ATOM 816 C CA . LEU A 1 108 ? -3.805 2.292 -8.279 1.00 89.81 108 LEU A CA 1
ATOM 817 C C . LEU A 1 108 ? -4.988 3.253 -8.461 1.00 89.81 108 LEU A C 1
ATOM 819 O O . LEU A 1 108 ? -5.345 4.018 -7.562 1.00 89.81 108 LEU A O 1
ATOM 823 N N . HIS A 1 109 ? -5.640 3.162 -9.616 1.00 91.56 109 HIS A N 1
ATOM 824 C CA . HIS A 1 109 ? -6.893 3.849 -9.919 1.00 91.56 109 HIS A CA 1
ATOM 825 C C . HIS A 1 109 ? -8.095 3.051 -9.412 1.00 91.56 109 HIS A C 1
ATOM 827 O O . HIS A 1 109 ? -8.770 2.364 -10.174 1.00 91.56 109 HIS A O 1
ATOM 833 N N . ASP A 1 110 ? -8.376 3.154 -8.117 1.00 87.94 110 ASP A N 1
ATOM 834 C CA . ASP A 1 110 ? -9.574 2.573 -7.514 1.00 87.94 110 ASP A CA 1
ATOM 835 C C . ASP A 1 110 ? -10.444 3.663 -6.870 1.00 87.94 110 ASP A C 1
ATOM 837 O O . ASP A 1 110 ? -9.935 4.594 -6.245 1.00 87.94 110 ASP A O 1
ATOM 841 N N . ARG A 1 111 ? -11.766 3.552 -7.037 1.00 84.62 111 ARG A N 1
ATOM 842 C CA . ARG A 1 111 ? -12.776 4.414 -6.398 1.00 84.62 111 ARG A CA 1
ATOM 843 C C . ARG A 1 111 ? -13.414 3.758 -5.173 1.00 84.62 111 ARG A C 1
ATOM 845 O O . ARG A 1 111 ? -14.254 4.377 -4.530 1.00 84.62 111 ARG A O 1
ATOM 852 N N . SER A 1 112 ? -13.038 2.525 -4.841 1.00 83.62 112 SER A N 1
ATOM 853 C CA . SER A 1 112 ? -13.590 1.807 -3.698 1.00 83.62 112 SER A CA 1
ATOM 854 C C . SER A 1 112 ? -13.056 2.350 -2.367 1.00 83.62 112 SER A C 1
ATOM 856 O O . SER A 1 112 ? -11.859 2.593 -2.193 1.00 83.62 112 SER A O 1
ATOM 858 N N . ASP A 1 113 ? -13.952 2.554 -1.402 1.00 76.81 113 ASP A N 1
ATOM 859 C CA . ASP A 1 113 ? -13.618 2.912 -0.020 1.00 76.81 113 ASP A CA 1
ATOM 860 C C . ASP A 1 113 ? -13.579 1.657 0.852 1.00 76.81 113 ASP A C 1
ATOM 862 O O . ASP A 1 113 ? -14.537 1.322 1.548 1.00 76.81 113 ASP A O 1
ATOM 866 N N . THR A 1 114 ? -12.460 0.934 0.806 1.00 71.75 114 THR A N 1
ATOM 867 C CA . THR A 1 114 ? -12.262 -0.235 1.670 1.00 71.75 114 THR A CA 1
ATOM 868 C C . THR A 1 114 ? -11.689 0.199 3.019 1.00 71.75 114 THR A C 1
ATOM 870 O O . THR A 1 114 ? -10.633 0.832 3.085 1.00 71.75 114 THR A O 1
ATOM 873 N N . ALA A 1 115 ? -12.381 -0.148 4.109 1.00 76.81 115 ALA A N 1
ATOM 874 C CA . ALA A 1 115 ? -11.915 0.133 5.463 1.00 76.81 115 ALA A CA 1
ATOM 875 C C . ALA A 1 115 ? -10.579 -0.574 5.736 1.00 76.81 115 ALA A C 1
ATOM 877 O O . ALA A 1 115 ? -10.410 -1.764 5.462 1.00 76.81 115 ALA A O 1
ATOM 878 N N . SER A 1 116 ? -9.623 0.158 6.302 1.00 83.38 116 SER A N 1
ATOM 879 C CA . SER A 1 116 ? -8.323 -0.408 6.665 1.00 83.38 116 SER A CA 1
ATOM 880 C C . SER A 1 116 ? -8.470 -1.373 7.845 1.00 83.38 116 SER A C 1
ATOM 882 O O . SER A 1 116 ? -9.280 -1.141 8.742 1.00 83.38 116 SER A O 1
ATOM 884 N N . GLY A 1 117 ? -7.640 -2.419 7.914 1.00 85.31 117 GLY A N 1
ATOM 885 C CA . GLY A 1 117 ? -7.736 -3.440 8.971 1.00 85.31 117 GLY A CA 1
ATOM 886 C C . GLY A 1 117 ? -7.723 -2.880 10.403 1.00 85.31 117 GLY A C 1
ATOM 887 O O . GLY A 1 117 ? -8.423 -3.391 11.273 1.00 85.31 117 GLY A O 1
ATOM 888 N N . TRP A 1 118 ? -7.008 -1.776 10.643 1.00 83.88 118 TRP A N 1
ATOM 889 C CA . TRP A 1 118 ? -6.989 -1.107 11.950 1.00 83.88 118 TRP A CA 1
ATOM 890 C C . TRP A 1 118 ? -8.336 -0.470 12.328 1.00 83.88 118 TRP A C 1
ATOM 892 O O . TRP A 1 118 ? -8.700 -0.457 13.504 1.00 83.88 118 TRP A O 1
ATOM 902 N N . GLN A 1 119 ? -9.090 0.038 11.348 1.00 85.38 119 GLN A N 1
ATOM 903 C CA . GLN A 1 119 ? -10.415 0.628 11.567 1.00 85.38 119 GLN A CA 1
ATOM 904 C C . GLN A 1 119 ? -11.390 -0.464 11.996 1.00 85.38 119 GLN A C 1
ATOM 906 O O . GLN A 1 119 ? -12.072 -0.319 13.009 1.00 85.38 119 GLN A O 1
ATOM 911 N N . LEU A 1 120 ? -11.352 -1.601 11.297 1.00 88.31 120 LEU A N 1
ATOM 912 C CA . LEU A 1 120 ? -12.155 -2.779 11.618 1.00 88.31 120 LEU A CA 1
ATOM 913 C C . LEU A 1 120 ? -11.821 -3.338 13.006 1.00 88.31 120 LEU A C 1
ATOM 915 O O . LEU A 1 120 ? -12.729 -3.646 13.779 1.00 88.31 120 LEU A O 1
ATOM 919 N N . GLN A 1 121 ? -10.532 -3.430 13.351 1.00 87.31 121 GLN A N 1
ATOM 920 C CA . GLN A 1 121 ? -10.096 -3.913 14.662 1.00 87.31 121 GLN A CA 1
ATOM 921 C C . GLN A 1 121 ? -10.612 -3.011 15.791 1.00 87.31 121 GLN A C 1
ATOM 923 O O . GLN A 1 121 ? -11.158 -3.504 16.779 1.00 87.31 121 GLN A O 1
ATOM 928 N N . ARG A 1 122 ? -10.518 -1.688 15.623 1.00 91.12 122 ARG A N 1
ATOM 929 C CA . ARG A 1 122 ? -11.008 -0.720 16.610 1.00 91.12 122 ARG A CA 1
ATOM 930 C C . ARG A 1 122 ? -12.526 -0.794 16.783 1.00 91.12 122 ARG A C 1
ATOM 932 O O . ARG A 1 122 ? -13.013 -0.857 17.910 1.00 91.12 122 ARG A O 1
ATOM 939 N N . GLU A 1 123 ? -13.278 -0.820 15.686 1.00 92.12 123 GLU A N 1
ATOM 940 C CA . GLU A 1 123 ? -14.742 -0.944 15.724 1.00 92.12 123 GLU A CA 1
ATOM 941 C C . GLU A 1 123 ? -15.189 -2.243 16.403 1.00 92.12 123 GLU A C 1
ATOM 943 O O . GLU A 1 123 ? -16.151 -2.261 17.181 1.00 92.12 123 GLU A O 1
ATOM 948 N N . TRP A 1 124 ? -14.464 -3.334 16.153 1.00 91.75 124 TRP A N 1
ATOM 949 C CA . TRP A 1 124 ? -14.712 -4.619 16.789 1.00 91.75 124 TRP A CA 1
ATOM 950 C C . TRP A 1 124 ? -14.472 -4.566 18.305 1.00 91.75 124 TRP A C 1
ATOM 952 O O . TRP A 1 124 ? -15.332 -5.007 19.075 1.00 91.75 124 TRP A O 1
ATOM 962 N N . GLU A 1 125 ?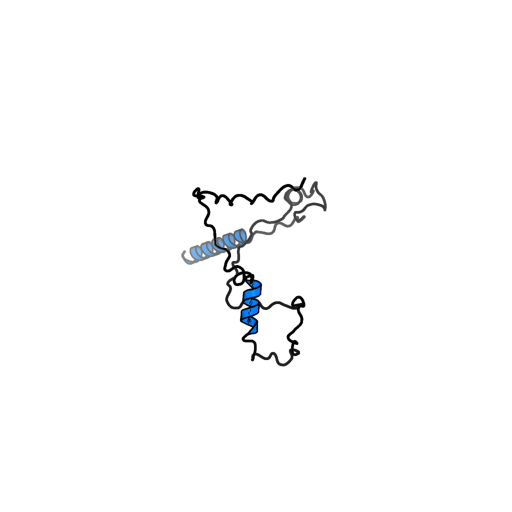 -13.357 -3.985 18.751 1.00 94.00 125 GLU A N 1
ATOM 963 C CA . GLU A 1 125 ? -13.025 -3.834 20.176 1.00 94.00 125 GLU A CA 1
ATOM 964 C C . GLU A 1 125 ? -14.039 -2.951 20.914 1.00 94.00 125 GLU A C 1
ATOM 966 O O . GLU A 1 125 ? -14.508 -3.298 22.005 1.00 94.00 125 GLU A O 1
ATOM 971 N N . GLU A 1 126 ? -14.455 -1.841 20.304 1.00 94.38 126 GLU A N 1
ATOM 972 C CA . GLU A 1 126 ? -15.482 -0.960 20.862 1.00 94.38 126 GLU A CA 1
ATOM 973 C C . GLU A 1 126 ? -16.833 -1.663 21.012 1.00 94.38 126 GLU A C 1
ATOM 975 O O . GLU A 1 126 ? -17.508 -1.498 22.037 1.00 94.38 126 GLU A O 1
ATOM 980 N N . ARG A 1 127 ? -17.237 -2.462 20.016 1.00 92.56 127 ARG A N 1
ATOM 981 C CA . ARG A 1 127 ? -18.466 -3.264 20.081 1.00 92.56 127 ARG A CA 1
ATOM 982 C C . ARG A 1 127 ? -18.406 -4.258 21.238 1.00 92.56 127 ARG A C 1
ATOM 984 O O . ARG A 1 127 ? -19.331 -4.284 22.051 1.00 92.56 127 ARG A O 1
ATOM 991 N N . ARG A 1 128 ? -17.294 -4.982 21.394 1.00 91.81 128 ARG A N 1
ATOM 992 C CA . ARG A 1 128 ? -17.105 -5.920 22.515 1.00 91.81 128 ARG A CA 1
ATOM 993 C C . ARG A 1 128 ? -17.145 -5.231 23.874 1.00 91.81 128 ARG A C 1
ATOM 995 O O . ARG A 1 128 ? -17.803 -5.720 24.791 1.00 91.81 128 ARG A O 1
ATOM 1002 N N . LYS A 1 129 ? -16.506 -4.066 24.006 1.00 93.75 129 LYS A N 1
ATOM 1003 C CA . LYS A 1 129 ? -16.520 -3.286 25.254 1.00 93.75 129 LYS A CA 1
ATOM 1004 C C . LYS A 1 129 ? -17.927 -2.794 25.610 1.00 93.75 129 LYS A C 1
ATOM 1006 O O . LYS A 1 129 ? -18.292 -2.752 26.785 1.00 93.75 129 LYS A O 1
ATOM 1011 N N . LYS A 1 130 ? -18.742 -2.422 24.615 1.00 94.62 130 LYS A N 1
ATOM 1012 C CA . LYS A 1 130 ? -20.153 -2.035 24.814 1.00 94.62 130 LYS A CA 1
ATOM 1013 C C . LYS A 1 130 ? -21.009 -3.216 25.277 1.00 94.62 130 LYS A C 1
ATOM 1015 O O . LYS A 1 130 ? -21.807 -3.040 26.194 1.00 94.62 130 LYS A O 1
ATOM 1020 N N . GLU A 1 131 ? -20.825 -4.394 24.691 1.00 92.69 131 GLU A N 1
ATOM 1021 C CA . GLU A 1 131 ? -21.527 -5.620 25.092 1.00 92.69 131 GLU A CA 1
ATOM 1022 C C . GLU A 1 131 ? -21.180 -6.039 26.521 1.00 92.69 131 GLU A C 1
ATOM 1024 O O . GLU A 1 131 ? -22.080 -6.333 27.308 1.00 92.69 131 GLU A O 1
ATOM 1029 N N . GLN A 1 132 ? -19.898 -5.993 26.889 1.00 90.69 132 GLN A N 1
ATOM 1030 C CA . GLN A 1 132 ? -19.461 -6.305 28.248 1.00 90.69 132 GLN A CA 1
ATOM 1031 C C . GLN A 1 132 ? -20.075 -5.343 29.271 1.00 90.69 132 GLN A C 1
ATOM 1033 O O . GLN A 1 132 ? -20.684 -5.792 30.238 1.00 90.69 132 GLN A O 1
ATOM 1038 N N . ARG A 1 133 ? -20.035 -4.030 29.004 1.00 91.25 133 ARG A N 1
ATOM 1039 C CA . ARG A 1 133 ? -20.669 -3.025 29.875 1.00 91.25 133 ARG A CA 1
ATOM 1040 C C . ARG A 1 133 ? -22.181 -3.232 30.014 1.00 91.25 133 ARG A C 1
ATOM 1042 O O . ARG A 1 133 ? -22.741 -2.928 31.058 1.00 91.25 133 ARG A O 1
ATOM 1049 N N . LYS A 1 134 ? -22.856 -3.718 28.965 1.00 90.62 134 LYS A N 1
ATOM 1050 C CA . LYS A 1 134 ? -24.291 -4.042 29.013 1.00 90.62 134 LYS A CA 1
ATOM 1051 C C . LYS A 1 134 ? -24.569 -5.291 29.849 1.00 90.62 134 LYS A C 1
ATOM 1053 O O . LYS A 1 134 ? -25.626 -5.361 30.450 1.00 90.62 134 LYS A O 1
ATOM 1058 N N . LYS A 1 135 ? -23.658 -6.266 29.861 1.00 89.06 135 LYS A N 1
ATOM 1059 C CA . LYS A 1 135 ? -23.776 -7.484 30.676 1.00 89.06 135 LYS A CA 1
ATOM 1060 C C . LYS A 1 135 ? -23.505 -7.220 32.160 1.00 89.06 135 LYS A C 1
ATOM 1062 O O . LYS A 1 135 ? -24.061 -7.905 33.006 1.00 89.06 135 LYS A O 1
ATOM 1067 N N . GLU A 1 136 ? -22.629 -6.265 32.454 1.00 82.56 136 GLU A N 1
ATOM 1068 C CA . GLU A 1 136 ? -22.284 -5.847 33.820 1.00 82.56 136 GLU A CA 1
ATOM 1069 C C . GLU A 1 136 ? -23.327 -4.910 34.456 1.00 82.56 136 GLU A C 1
ATOM 1071 O O . GLU A 1 136 ? -23.269 -4.676 35.660 1.00 82.56 136 GLU A O 1
ATOM 1076 N N . ARG A 1 137 ? -24.265 -4.375 33.664 1.00 70.50 137 ARG A N 1
ATOM 1077 C CA . ARG A 1 137 ? -25.359 -3.505 34.110 1.00 70.50 137 ARG A CA 1
ATOM 1078 C C . ARG A 1 137 ? -26.668 -4.274 34.206 1.00 70.50 137 ARG A C 1
ATOM 1080 O O . ARG A 1 137 ? -27.426 -3.977 35.151 1.00 70.50 137 ARG A O 1
#

Organism: NCBI:txid216773

Foldseek 3Di:
DDDDDDDDDDDDDDDDDDDPDPPPPPPPVVPPPQDPVNVLVVVVVPPPPDDDPPPDPDDDPDDPDDPPDDDDDRPPDDDDDDDDQDQQADPCCQPPVDDPCPPVDPGDNDNDDDDGPVRVVVVVVVVVVVVVVVVVD

pLDDT: mean 70.65, std 18.77, range [41.5, 94.62]

InterPro domains:
  IPR000571 Zinc finger, CCCH-type [PF00642] (85-110)
  IPR000571 Zinc finger, CCCH-type [PS50103] (84-112)
  IPR000571 Zinc finger, CCCH-type [SM00356] (84-111)
  IPR036855 Zinc finger, CCCH-type superfamily [SSF90229] (82-114)
  IPR039971 Pre-mRNA-splicing factor CWC24-like [PTHR12930] (66-135)

Radius of gyration: 33.49 Å; chains: 1; bounding box: 110×57×59 Å